Protein AF-A0A8B6HJ73-F1 (afdb_monomer_lite)

pLDDT: mean 76.4, std 18.84, range [33.44, 95.31]

Foldseek 3Di:
DDDPVVVCPDPVNVVVCCVVVVHPPPPDDDDPALVVDLDLVVLVVLLVVLVVVLVVLVVVLPPPPDDPVSNVVSVVVSVVSVVVSVRSLVSSVVSVHDNCVVPPDPPPPPPPDPPDDD

Secondary structure (DSSP, 8-state):
---HHHHHTSHHHHHHHHHHTTS----PPPPS-GGG---HHHHHHHHHHHHHHHHHHHHHHT-TT--HHHHHHHHHHHHHHHHHHHHHHHHHHHTT---HHHHS-----TT-------

Radius of gyration: 19.62 Å; chains: 1; bounding box: 43×41×54 Å

Sequence (118 aa):
MARNSEKAMTTLARWRAAHLEGGLKEQERRPYLATECDELHKCEKWRRQIIGEVSRKVAQIQNAGLGEFKLRDLNDEINKLLREKGHWEDRIKELGGADYKNVGPKILDTDGKESTLK

Structure (mmCIF, N/CA/C/O backbone):
data_AF-A0A8B6HJ73-F1
#
_entry.id   AF-A0A8B6HJ73-F1
#
loop_
_atom_site.group_PDB
_atom_site.id
_atom_site.type_symbol
_atom_site.label_atom_id
_atom_site.label_alt_id
_atom_site.label_comp_id
_atom_site.label_asym_id
_atom_site.label_entity_id
_atom_site.label_seq_id
_atom_site.pdbx_PDB_ins_code
_atom_site.Cartn_x
_atom_site.Cartn_y
_atom_site.Cartn_z
_atom_site.occupancy
_atom_site.B_iso_or_equiv
_atom_site.auth_seq_id
_atom_site.auth_comp_id
_atom_site.auth_asym_id
_atom_site.auth_atom_id
_atom_site.pdbx_PDB_model_num
ATOM 1 N N . MET A 1 1 ? -15.712 8.255 -36.188 1.00 51.19 1 MET A N 1
ATOM 2 C CA . MET A 1 1 ? -16.080 7.714 -34.859 1.00 51.19 1 MET A CA 1
ATOM 3 C C . MET A 1 1 ? -15.140 8.324 -33.827 1.00 51.19 1 MET A C 1
ATOM 5 O O . MET A 1 1 ? -13.940 8.194 -34.011 1.00 51.19 1 MET A O 1
ATOM 9 N N . ALA A 1 2 ? -15.650 9.027 -32.811 1.00 53.97 2 ALA A N 1
ATOM 10 C CA . ALA A 1 2 ? -14.816 9.652 -31.772 1.00 53.97 2 ALA A CA 1
ATOM 11 C C . ALA A 1 2 ? -14.136 8.599 -30.873 1.00 53.97 2 ALA A C 1
ATOM 13 O O . ALA A 1 2 ? -14.724 7.535 -30.629 1.00 53.97 2 ALA A O 1
ATOM 14 N N . ARG A 1 3 ? -12.920 8.889 -30.387 1.00 55.72 3 ARG A N 1
ATOM 15 C CA . ARG A 1 3 ? -12.139 7.994 -29.510 1.00 55.72 3 ARG A CA 1
ATOM 16 C C . ARG A 1 3 ? -12.863 7.783 -28.172 1.00 55.72 3 ARG A C 1
ATOM 18 O O . ARG A 1 3 ? -13.604 8.646 -27.709 1.00 55.72 3 ARG A O 1
ATOM 25 N N . ASN A 1 4 ? -12.653 6.632 -27.526 1.00 68.25 4 ASN A N 1
ATOM 26 C CA . ASN A 1 4 ? -13.343 6.273 -26.274 1.00 68.25 4 ASN A CA 1
ATOM 27 C C . ASN A 1 4 ? -13.131 7.315 -25.154 1.00 68.25 4 ASN A C 1
ATOM 29 O O . ASN A 1 4 ? -14.053 7.632 -24.409 1.00 68.25 4 ASN A O 1
ATOM 33 N N . SER A 1 5 ? -11.937 7.911 -25.098 1.00 56.97 5 SER A N 1
ATOM 34 C CA . SER A 1 5 ? -11.601 9.008 -24.184 1.00 56.97 5 SER A CA 1
ATOM 35 C C . SER A 1 5 ? -12.446 10.266 -24.410 1.00 56.97 5 SER A C 1
ATOM 37 O O . SER A 1 5 ? -12.828 10.929 -23.452 1.00 56.97 5 SER A O 1
ATOM 39 N N . GLU A 1 6 ? -12.791 10.579 -25.658 1.00 58.19 6 GLU A N 1
ATOM 40 C CA . GLU A 1 6 ? -13.621 11.739 -26.001 1.00 58.19 6 GLU A CA 1
ATOM 41 C C . GLU A 1 6 ? -15.086 11.492 -25.636 1.00 58.19 6 GLU A C 1
ATOM 43 O O . GLU A 1 6 ? -15.750 12.376 -25.100 1.00 58.19 6 GLU A O 1
ATOM 48 N N . LYS A 1 7 ? -15.577 10.259 -25.829 1.00 65.06 7 LYS A N 1
ATOM 49 C CA . LYS A 1 7 ? -16.928 9.851 -25.402 1.00 65.06 7 LYS A CA 1
ATOM 50 C C . LYS A 1 7 ? -17.087 9.899 -23.879 1.00 65.06 7 LYS A C 1
ATOM 52 O O . LYS A 1 7 ? -18.126 10.350 -23.396 1.00 65.06 7 LYS A O 1
ATOM 57 N N . ALA A 1 8 ? -16.047 9.510 -23.138 1.00 59.25 8 ALA A N 1
ATOM 58 C CA . ALA A 1 8 ? -16.008 9.570 -21.676 1.00 59.25 8 ALA A CA 1
ATOM 59 C C . ALA A 1 8 ? -16.002 11.009 -21.117 1.00 59.25 8 ALA A C 1
ATOM 61 O O . ALA A 1 8 ? -16.430 11.229 -19.988 1.00 59.25 8 ALA A O 1
ATOM 62 N N . MET A 1 9 ? -15.566 11.998 -21.907 1.00 59.97 9 MET A N 1
ATOM 63 C CA . MET A 1 9 ? -15.495 13.408 -21.497 1.00 59.97 9 MET A CA 1
ATOM 64 C C . MET A 1 9 ? -16.730 14.234 -21.872 1.00 59.97 9 MET A C 1
ATOM 66 O O . MET A 1 9 ? -16.793 15.418 -21.539 1.00 59.97 9 MET A O 1
ATOM 70 N N . THR A 1 10 ? -17.716 13.634 -22.540 1.00 77.25 10 THR A N 1
ATOM 71 C CA . THR A 1 10 ? -18.950 14.335 -22.908 1.00 77.25 10 THR A CA 1
ATOM 72 C C . THR A 1 10 ? -19.742 14.769 -21.675 1.00 77.25 10 THR A C 1
ATOM 74 O O . THR A 1 10 ? -19.757 14.095 -20.642 1.00 77.25 10 THR A O 1
ATOM 77 N N . THR A 1 11 ? -20.448 15.893 -21.790 1.00 72.62 11 THR A N 1
ATOM 78 C CA . THR A 1 11 ? -21.347 16.417 -20.749 1.00 72.62 11 THR A CA 1
ATOM 79 C C . THR A 1 11 ? -22.380 15.381 -20.313 1.00 72.62 11 THR A C 1
ATOM 81 O O . THR A 1 11 ? -22.625 15.229 -19.120 1.00 72.62 11 THR A O 1
ATOM 84 N N . LEU A 1 12 ? -22.908 14.595 -21.257 1.00 73.25 12 LEU A N 1
ATOM 85 C CA . LEU A 1 12 ? -23.829 13.496 -20.972 1.00 73.25 12 LEU A CA 1
ATOM 86 C C . LEU A 1 12 ? -23.158 12.362 -20.178 1.00 73.25 12 LEU A C 1
ATOM 88 O O . LEU A 1 12 ? -23.763 11.858 -19.240 1.00 73.25 12 LEU A O 1
ATOM 92 N N . ALA A 1 13 ? -21.926 11.962 -20.511 1.00 70.38 13 ALA A N 1
ATOM 93 C CA . ALA A 1 13 ? -21.209 10.920 -19.769 1.00 70.38 13 ALA A CA 1
ATOM 94 C C . ALA A 1 13 ? -20.884 11.358 -18.332 1.00 70.38 13 ALA A C 1
ATOM 96 O O . ALA A 1 13 ? -21.083 10.584 -17.396 1.00 70.38 13 ALA A O 1
ATOM 97 N N . ARG A 1 14 ? -20.474 12.619 -18.145 1.00 67.81 14 ARG A N 1
ATOM 98 C CA . ARG A 1 14 ? -20.246 13.207 -16.815 1.00 67.81 14 ARG A CA 1
ATOM 99 C C . ARG A 1 14 ? -21.536 13.312 -15.997 1.00 67.81 14 ARG A C 1
ATOM 101 O O . ARG A 1 14 ? -21.528 12.983 -14.817 1.00 67.81 14 ARG A O 1
ATOM 108 N N . TRP A 1 15 ? -22.647 13.705 -16.621 1.00 68.81 15 TRP A N 1
ATOM 109 C CA . TRP A 1 15 ? -23.969 13.759 -15.982 1.00 68.81 15 TRP A CA 1
ATOM 110 C C . TRP A 1 15 ? -24.483 12.355 -15.604 1.00 68.81 15 TRP A C 1
ATOM 112 O O . TRP A 1 15 ? -24.931 12.152 -14.477 1.00 68.81 15 TRP A O 1
ATOM 122 N N . ARG A 1 16 ? -24.282 11.390 -16.520 1.00 69.69 16 ARG A N 1
ATOM 123 C CA . ARG A 1 16 ? -24.220 9.921 -16.351 1.00 69.69 16 ARG A CA 1
ATOM 124 C C . ARG A 1 16 ? -23.660 9.495 -14.997 1.00 69.69 16 ARG A C 1
ATOM 126 O O . ARG A 1 16 ? -24.369 9.000 -14.123 1.00 69.69 16 ARG A O 1
ATOM 133 N N . ALA A 1 17 ? -22.351 9.689 -14.874 1.00 66.38 17 ALA A N 1
ATOM 134 C CA . ALA A 1 17 ? -21.570 9.291 -13.713 1.00 66.38 17 ALA A CA 1
ATOM 135 C C . ALA A 1 17 ? -22.054 9.994 -12.437 1.00 66.38 17 ALA A C 1
ATOM 137 O O . ALA A 1 17 ? -22.303 9.330 -11.439 1.00 66.38 17 ALA A O 1
ATOM 138 N N . ALA A 1 18 ? -22.303 11.306 -12.492 1.00 63.28 18 ALA A N 1
ATOM 139 C CA . ALA A 1 18 ? -22.739 12.079 -11.329 1.00 63.28 18 ALA A CA 1
ATOM 140 C C . ALA A 1 18 ? -24.078 11.601 -10.726 1.00 63.28 18 ALA A C 1
ATOM 142 O O . ALA A 1 18 ? -24.247 11.665 -9.509 1.00 63.28 18 ALA A O 1
ATOM 143 N N . HIS A 1 19 ? -25.012 11.114 -11.555 1.00 62.69 19 HIS A N 1
ATOM 144 C CA . HIS A 1 19 ? -26.330 10.639 -11.106 1.00 62.69 19 HIS A CA 1
ATOM 145 C C . HIS A 1 19 ? -26.343 9.158 -10.718 1.00 62.69 19 HIS A C 1
ATOM 147 O O . HIS A 1 19 ? -27.037 8.794 -9.773 1.00 62.69 19 HIS A O 1
ATOM 153 N N . LEU A 1 20 ? -25.583 8.306 -11.418 1.00 61.47 20 LEU A N 1
ATOM 154 C CA . LEU A 1 20 ? -25.451 6.889 -11.058 1.00 61.47 20 LEU A CA 1
ATOM 155 C C . LEU A 1 20 ? -24.616 6.685 -9.786 1.00 61.47 20 LEU A C 1
ATOM 157 O O . LEU A 1 20 ? -24.886 5.749 -9.040 1.00 61.47 20 LEU A O 1
ATOM 161 N N . GLU A 1 21 ? -23.638 7.555 -9.517 1.00 54.84 21 GLU A N 1
ATOM 162 C CA . GLU A 1 21 ? -22.787 7.468 -8.320 1.00 54.84 21 GLU A CA 1
ATOM 163 C C . GLU A 1 21 ? -23.320 8.249 -7.105 1.00 54.84 21 GLU A C 1
ATOM 165 O O . GLU A 1 21 ? -22.759 8.119 -6.021 1.00 54.84 21 GLU A O 1
ATOM 170 N N . GLY A 1 22 ? -24.418 9.012 -7.225 1.00 46.84 22 GLY A N 1
ATOM 171 C CA . GLY A 1 22 ? -25.012 9.713 -6.075 1.00 46.84 22 GLY A CA 1
ATOM 172 C C . GLY A 1 22 ? -24.083 10.765 -5.457 1.00 46.84 22 GLY A C 1
ATOM 173 O O . GLY A 1 22 ? -23.996 10.886 -4.235 1.00 46.84 22 GLY A O 1
ATOM 174 N N . GLY A 1 23 ? -23.401 11.525 -6.317 1.00 44.28 23 GLY A N 1
ATOM 175 C CA . GLY A 1 23 ? -22.355 12.475 -5.951 1.00 44.28 23 GLY A CA 1
ATOM 176 C C . GLY A 1 23 ? -20.978 11.849 -6.125 1.00 44.28 23 GLY A C 1
ATOM 177 O O . GLY A 1 23 ? -20.763 10.700 -5.753 1.00 44.28 23 GLY A O 1
ATOM 178 N N . LEU A 1 24 ? -20.026 12.605 -6.683 1.00 49.75 24 LEU A N 1
ATOM 179 C CA . LEU A 1 24 ? -18.614 12.269 -6.534 1.00 49.75 24 LEU A CA 1
ATOM 180 C C . LEU A 1 24 ? -18.362 12.115 -5.029 1.00 49.75 24 LEU A C 1
ATOM 182 O O . LEU A 1 24 ? -18.165 13.111 -4.335 1.00 49.75 24 LEU A O 1
ATOM 186 N N . LYS A 1 25 ? -18.366 10.886 -4.505 1.00 51.16 25 LYS A N 1
ATOM 187 C CA . LYS A 1 25 ? -17.621 10.601 -3.289 1.00 51.16 25 LYS A CA 1
ATOM 188 C C . LYS A 1 25 ? -16.190 10.857 -3.698 1.00 51.16 25 LYS A C 1
ATOM 190 O O . LYS A 1 25 ? -15.579 10.025 -4.366 1.00 51.16 25 LYS A O 1
ATOM 195 N N . GLU A 1 26 ? -15.738 12.074 -3.412 1.00 54.72 26 GLU A N 1
ATOM 196 C CA . GLU A 1 26 ? -14.346 12.479 -3.427 1.00 54.72 26 GLU A CA 1
ATOM 197 C C . GLU A 1 26 ? -13.548 11.251 -3.011 1.00 54.72 26 GLU A C 1
ATOM 199 O O . GLU A 1 26 ? -13.811 10.716 -1.933 1.00 54.72 26 GLU A O 1
ATOM 204 N N . GLN A 1 27 ? -12.761 10.697 -3.946 1.00 61.19 27 GLN A N 1
ATOM 205 C CA . GLN A 1 27 ? -12.081 9.414 -3.767 1.00 61.19 27 GLN A CA 1
ATOM 206 C C . GLN A 1 27 ? -11.340 9.508 -2.444 1.00 61.19 27 GLN A C 1
ATOM 208 O O . GLN A 1 27 ? -10.324 10.201 -2.365 1.00 61.19 27 GLN A O 1
ATOM 213 N N . GLU A 1 28 ? -11.935 8.910 -1.409 1.00 70.56 28 GLU A N 1
ATOM 214 C CA . GLU A 1 28 ? -11.497 9.093 -0.037 1.00 70.56 28 GLU A CA 1
ATOM 215 C C . GLU A 1 28 ? -10.024 8.701 -0.056 1.00 70.56 28 GLU A C 1
ATOM 217 O O . GLU A 1 28 ? -9.662 7.625 -0.549 1.00 70.56 28 GL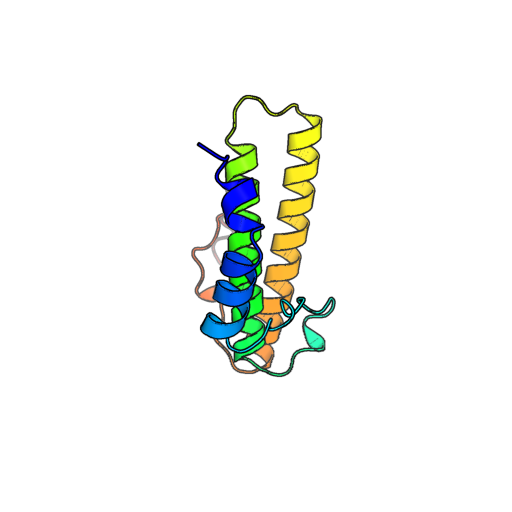U A O 1
ATOM 222 N N . ARG A 1 29 ? -9.152 9.638 0.308 1.00 79.69 29 ARG A N 1
ATOM 223 C CA . ARG A 1 29 ? -7.724 9.364 0.279 1.00 79.69 29 ARG A CA 1
ATOM 224 C C . ARG A 1 29 ? -7.389 8.612 1.543 1.00 79.69 29 ARG A C 1
ATOM 226 O O . ARG A 1 29 ? -7.861 8.956 2.625 1.00 79.69 29 ARG A O 1
ATOM 233 N N . ARG A 1 30 ? -6.555 7.593 1.389 1.00 85.56 30 ARG A N 1
ATOM 234 C CA . ARG A 1 30 ? -6.009 6.893 2.536 1.00 85.56 30 ARG A CA 1
ATOM 235 C C . ARG A 1 30 ? -5.224 7.893 3.397 1.00 85.56 30 ARG A C 1
ATOM 237 O O . ARG A 1 30 ? -4.402 8.621 2.832 1.00 85.56 30 ARG A O 1
ATOM 244 N N . PRO A 1 31 ? -5.466 7.947 4.716 1.00 87.94 31 PRO A N 1
ATOM 245 C CA . PRO A 1 31 ? -4.677 8.785 5.609 1.00 87.94 31 PRO A CA 1
ATOM 246 C C . PRO A 1 31 ? -3.229 8.285 5.672 1.00 87.94 31 PRO A C 1
ATOM 248 O O . PRO A 1 31 ? -2.947 7.117 5.400 1.00 87.94 31 PRO A O 1
ATOM 251 N N . TYR A 1 32 ? -2.306 9.183 6.015 1.00 85.12 32 TYR A N 1
ATOM 252 C CA . TYR A 1 32 ? -0.877 8.861 6.058 1.00 85.12 32 TYR A CA 1
ATOM 253 C C . TYR A 1 32 ? -0.530 7.944 7.239 1.00 85.12 32 TYR A C 1
ATOM 255 O O . TYR A 1 32 ? 0.302 7.047 7.107 1.00 85.12 32 TYR A O 1
ATOM 263 N N . LEU A 1 33 ? -1.188 8.144 8.384 1.00 87.56 33 LEU A N 1
ATOM 264 C CA . LEU A 1 33 ? -1.003 7.332 9.582 1.00 87.56 33 LEU A CA 1
ATOM 265 C C . LEU A 1 33 ? -2.180 6.373 9.749 1.00 87.56 33 LEU A C 1
ATOM 267 O O . LEU A 1 33 ? -3.329 6.795 9.857 1.00 87.56 33 LEU A O 1
ATOM 271 N N . ALA A 1 34 ? -1.890 5.073 9.844 1.00 87.44 34 ALA A N 1
ATOM 272 C CA . ALA A 1 34 ? -2.916 4.065 10.121 1.00 87.44 34 ALA A CA 1
ATOM 273 C C . ALA A 1 34 ? -3.607 4.305 11.478 1.00 87.44 34 ALA A C 1
ATOM 275 O O . ALA A 1 34 ? -4.795 4.033 11.625 1.00 87.44 34 ALA A O 1
ATOM 276 N N . THR A 1 35 ? -2.886 4.872 12.450 1.00 87.75 35 THR A N 1
ATOM 277 C CA . THR A 1 35 ? -3.385 5.184 13.797 1.00 87.75 35 THR A CA 1
ATOM 278 C C . THR A 1 35 ? -4.519 6.212 13.808 1.00 87.75 35 THR A C 1
ATOM 280 O O . THR A 1 35 ? -5.316 6.204 14.735 1.00 87.75 35 THR A O 1
ATOM 283 N N . GLU A 1 36 ? -4.637 7.062 12.783 1.00 88.75 36 GLU A N 1
ATOM 284 C CA . GLU A 1 36 ? -5.734 8.040 12.668 1.00 88.75 36 GLU A CA 1
ATOM 285 C C . GLU A 1 36 ? -7.078 7.389 12.299 1.00 88.75 36 GLU A C 1
ATOM 287 O O . GLU A 1 36 ? -8.111 8.055 12.271 1.00 88.75 36 GLU A O 1
ATOM 292 N N . CYS A 1 37 ? -7.081 6.094 11.974 1.00 88.75 37 CYS A N 1
ATOM 293 C CA . CYS A 1 37 ? -8.281 5.367 11.603 1.00 88.75 37 CYS A CA 1
ATOM 294 C C . CYS A 1 37 ? -8.742 4.462 12.751 1.00 88.75 37 CYS A C 1
ATOM 296 O O . CYS A 1 37 ? -8.064 3.497 13.106 1.00 88.75 37 CYS A O 1
ATOM 298 N N . ASP A 1 38 ? -9.923 4.757 13.296 1.00 88.81 38 ASP A N 1
ATOM 299 C CA . ASP A 1 38 ? -10.558 3.980 14.374 1.00 88.81 38 ASP A CA 1
ATOM 300 C C . ASP A 1 38 ? -11.638 3.014 13.864 1.00 88.81 38 ASP A C 1
ATOM 302 O O . ASP A 1 38 ? -12.148 2.168 14.596 1.00 88.81 38 ASP A O 1
ATOM 306 N N . GLU A 1 39 ? -11.998 3.116 12.584 1.00 90.25 39 GLU A N 1
ATOM 307 C CA . GLU A 1 39 ? -13.043 2.300 11.974 1.00 90.25 39 GLU A CA 1
ATOM 308 C C . GLU A 1 39 ? -12.449 1.059 11.301 1.00 90.25 39 GLU A C 1
ATOM 310 O O . GLU A 1 39 ? -11.841 1.142 10.231 1.00 90.25 39 GLU A O 1
ATOM 315 N N . LEU A 1 40 ? -12.717 -0.120 11.871 1.00 89.75 40 LEU A N 1
ATOM 316 C CA . LEU A 1 40 ? -12.242 -1.409 11.353 1.00 89.75 40 LEU A CA 1
ATOM 317 C C . LEU A 1 40 ? -12.550 -1.605 9.855 1.00 89.75 40 LEU A C 1
ATOM 319 O O . LEU A 1 40 ? -11.684 -2.014 9.080 1.00 89.75 40 LEU A O 1
ATOM 323 N N . HIS A 1 41 ? -13.766 -1.255 9.426 1.00 89.69 41 HIS A N 1
ATOM 324 C CA . HIS A 1 41 ? -14.184 -1.371 8.027 1.00 89.69 41 HIS A CA 1
ATOM 325 C C . HIS A 1 41 ? -13.328 -0.512 7.080 1.00 89.69 41 HIS A C 1
ATOM 327 O O . HIS A 1 41 ? -12.965 -0.955 5.986 1.00 89.69 41 HIS A O 1
ATOM 333 N N . LYS A 1 42 ? -12.971 0.708 7.502 1.00 90.94 42 LYS A N 1
ATOM 334 C CA . LYS A 1 42 ? -12.102 1.596 6.723 1.00 90.94 42 LYS A CA 1
ATOM 335 C C . LYS A 1 42 ? -10.680 1.046 6.670 1.00 90.94 42 LYS A C 1
ATOM 337 O O . LYS A 1 42 ? -10.104 0.993 5.586 1.00 90.94 42 LYS A O 1
ATOM 342 N N . CYS A 1 43 ? -10.149 0.545 7.784 1.00 91.00 43 CYS A N 1
ATOM 343 C CA . CYS A 1 43 ? -8.834 -0.097 7.813 1.00 91.00 43 CYS A CA 1
ATOM 344 C C . CYS A 1 43 ? -8.748 -1.284 6.833 1.00 91.00 43 CYS A C 1
ATOM 346 O O . CYS A 1 43 ? -7.798 -1.384 6.052 1.00 91.00 43 CYS A O 1
ATOM 348 N N . GLU A 1 44 ? -9.769 -2.147 6.788 1.00 90.38 44 GLU A N 1
ATOM 349 C CA . GLU A 1 44 ? -9.831 -3.244 5.813 1.00 90.38 44 GLU A CA 1
ATOM 350 C C . GLU A 1 44 ? -9.906 -2.758 4.359 1.00 90.38 44 GLU A C 1
ATOM 352 O O . GLU A 1 44 ? -9.253 -3.330 3.476 1.00 90.38 44 GLU A O 1
ATOM 357 N N . LYS A 1 45 ? -10.688 -1.703 4.091 1.00 91.88 45 LYS A N 1
ATOM 358 C CA . LYS A 1 45 ? -10.772 -1.063 2.768 1.00 91.88 45 LYS A CA 1
ATOM 359 C C . LYS A 1 45 ? -9.391 -0.580 2.320 1.00 91.88 45 LYS A C 1
ATOM 361 O O . LYS A 1 45 ? -8.974 -0.891 1.202 1.00 91.88 45 LYS A O 1
ATOM 366 N N . TRP A 1 46 ? -8.655 0.110 3.193 1.00 92.81 46 TRP A N 1
ATOM 367 C CA . TRP A 1 46 ? -7.311 0.604 2.891 1.00 92.81 46 TRP A CA 1
ATOM 368 C C . TRP A 1 46 ? -6.320 -0.523 2.632 1.00 92.81 46 TRP A C 1
ATOM 370 O O . TRP A 1 46 ? -5.613 -0.483 1.624 1.00 92.81 46 TRP A O 1
ATOM 380 N N . ARG A 1 47 ? -6.344 -1.581 3.450 1.00 91.81 47 ARG A N 1
ATOM 381 C CA . ARG A 1 47 ? -5.539 -2.789 3.229 1.00 91.81 47 ARG A CA 1
ATOM 382 C C . ARG A 1 47 ? -5.788 -3.399 1.845 1.00 91.81 47 ARG A C 1
ATOM 384 O O . ARG A 1 47 ? -4.836 -3.706 1.126 1.00 91.81 47 ARG A O 1
ATOM 391 N N . ARG A 1 48 ? -7.055 -3.569 1.443 1.00 91.00 48 ARG A N 1
ATOM 392 C CA . ARG A 1 48 ? -7.407 -4.107 0.112 1.00 91.00 48 ARG A CA 1
ATOM 393 C C . ARG A 1 48 ? -6.916 -3.202 -1.014 1.00 91.00 48 ARG A C 1
ATOM 395 O O . ARG A 1 48 ? -6.430 -3.700 -2.028 1.00 91.00 48 ARG A O 1
ATOM 402 N N . GLN A 1 49 ? -6.999 -1.887 -0.829 1.00 91.94 49 GLN A N 1
ATOM 403 C CA . GLN A 1 49 ? -6.496 -0.936 -1.813 1.00 91.94 49 GLN A CA 1
ATOM 404 C C . GLN A 1 49 ? -4.975 -1.073 -2.011 1.00 91.94 49 GLN A C 1
ATOM 406 O O . GLN A 1 49 ? -4.536 -1.126 -3.161 1.00 91.94 49 GLN A O 1
ATOM 411 N N . ILE A 1 50 ? -4.189 -1.230 -0.934 1.00 91.75 50 ILE A N 1
ATOM 412 C CA . ILE A 1 50 ? -2.732 -1.458 -1.018 1.00 91.75 50 ILE A CA 1
ATOM 413 C C . ILE A 1 50 ? -2.419 -2.707 -1.834 1.00 91.75 50 ILE A C 1
ATOM 415 O O . ILE A 1 50 ? -1.582 -2.670 -2.732 1.00 91.75 50 ILE A O 1
ATOM 419 N N . ILE A 1 51 ? -3.118 -3.810 -1.562 1.00 90.50 51 ILE A N 1
ATOM 420 C CA . ILE A 1 51 ? -2.916 -5.076 -2.280 1.00 90.50 51 ILE A CA 1
ATOM 421 C C . ILE A 1 51 ? -3.165 -4.893 -3.786 1.00 90.50 51 ILE A C 1
ATOM 423 O O . ILE A 1 51 ? -2.397 -5.394 -4.611 1.00 90.50 51 ILE A O 1
ATOM 427 N N . GLY A 1 52 ? -4.196 -4.129 -4.159 1.00 92.62 52 GLY A N 1
ATOM 428 C CA . GLY A 1 52 ? -4.461 -3.784 -5.555 1.00 92.62 52 GLY A CA 1
ATOM 429 C C . GLY A 1 52 ? -3.361 -2.920 -6.187 1.00 92.62 52 GLY A C 1
ATOM 430 O O . GLY A 1 52 ? -3.004 -3.133 -7.345 1.00 92.62 52 GLY A O 1
ATOM 431 N N . GLU A 1 53 ? -2.806 -1.961 -5.444 1.00 92.69 53 GLU A N 1
ATOM 432 C CA . GLU A 1 53 ? -1.681 -1.125 -5.892 1.00 92.69 53 GLU A CA 1
ATOM 433 C C . GLU A 1 53 ? -0.405 -1.946 -6.112 1.00 92.69 53 GLU A C 1
ATOM 435 O O . GLU A 1 53 ? 0.220 -1.826 -7.168 1.00 92.69 53 GLU A O 1
ATOM 440 N N . VAL A 1 54 ? -0.070 -2.835 -5.173 1.00 91.75 54 VAL A N 1
ATOM 441 C CA . VAL A 1 54 ? 1.053 -3.776 -5.292 1.00 91.75 54 VAL A CA 1
ATOM 442 C C . VAL A 1 54 ? 0.870 -4.674 -6.513 1.00 91.75 54 VAL A C 1
ATOM 444 O O . VAL A 1 54 ? 1.777 -4.773 -7.334 1.00 91.75 54 VAL A O 1
ATOM 447 N N . SER A 1 55 ? -0.319 -5.255 -6.697 1.00 91.38 55 SER A N 1
ATOM 448 C CA . SER A 1 55 ? -0.611 -6.144 -7.833 1.00 91.38 55 SER A CA 1
ATOM 449 C C . SER A 1 55 ? -0.386 -5.453 -9.183 1.00 91.38 55 SER A C 1
ATOM 451 O O . SER A 1 55 ? 0.198 -6.038 -10.093 1.00 91.38 55 SER A O 1
ATOM 453 N N . ARG A 1 56 ? -0.786 -4.179 -9.310 1.00 93.44 56 ARG A N 1
ATOM 454 C CA . ARG A 1 56 ? -0.541 -3.384 -10.525 1.00 93.44 56 ARG A CA 1
ATOM 455 C C . ARG A 1 56 ? 0.946 -3.129 -10.767 1.00 93.44 56 ARG A C 1
ATOM 457 O O . ARG A 1 56 ? 1.384 -3.209 -11.910 1.00 93.44 56 ARG A O 1
ATOM 464 N N . LYS A 1 57 ? 1.724 -2.837 -9.721 1.00 92.81 57 LYS A N 1
ATOM 465 C CA . LYS A 1 57 ? 3.177 -2.625 -9.847 1.00 92.81 57 LYS A CA 1
ATOM 466 C C . LYS A 1 57 ? 3.922 -3.921 -10.170 1.00 92.81 57 LYS A C 1
ATOM 468 O O . LYS A 1 57 ? 4.806 -3.908 -11.017 1.00 92.81 57 LYS A O 1
ATOM 473 N N . VAL A 1 58 ? 3.516 -5.051 -9.592 1.00 91.31 58 VAL A N 1
ATOM 474 C CA . VAL A 1 58 ? 4.055 -6.375 -9.950 1.00 91.31 58 VAL A CA 1
ATOM 475 C C . VAL A 1 58 ? 3.782 -6.690 -11.423 1.00 91.31 58 VAL A C 1
ATOM 477 O O . VAL A 1 58 ? 4.692 -7.100 -12.139 1.00 91.31 58 VAL A O 1
ATOM 480 N N . ALA A 1 59 ? 2.571 -6.415 -11.915 1.00 90.69 59 ALA A N 1
ATOM 481 C CA . ALA A 1 59 ? 2.261 -6.561 -13.337 1.00 90.69 59 ALA A CA 1
ATOM 482 C C . ALA A 1 59 ? 3.118 -5.636 -14.223 1.00 90.69 59 ALA A C 1
ATOM 484 O O . ALA A 1 59 ? 3.464 -6.009 -15.341 1.00 90.69 59 ALA A O 1
ATOM 485 N N . GLN A 1 60 ? 3.501 -4.446 -13.738 1.00 90.06 60 GLN A N 1
ATOM 486 C CA . GLN A 1 60 ? 4.438 -3.569 -14.448 1.00 90.06 60 GLN A CA 1
ATOM 487 C C . GLN A 1 60 ? 5.838 -4.184 -14.543 1.00 90.06 60 GLN A C 1
ATOM 489 O O . GLN A 1 60 ? 6.409 -4.166 -15.631 1.00 90.06 60 GLN A O 1
ATOM 494 N N . ILE A 1 61 ? 6.343 -4.773 -13.454 1.00 87.44 61 ILE A N 1
ATOM 495 C CA . ILE A 1 61 ? 7.644 -5.464 -13.400 1.00 87.44 61 ILE A CA 1
ATOM 496 C C . ILE A 1 61 ? 7.713 -6.635 -14.386 1.00 87.44 61 ILE A C 1
ATOM 498 O O . ILE A 1 61 ? 8.746 -6.851 -15.012 1.00 87.44 61 ILE A O 1
ATOM 502 N N . GLN A 1 62 ? 6.613 -7.368 -14.562 1.00 85.94 62 GLN A N 1
ATOM 503 C CA . GLN A 1 62 ? 6.548 -8.511 -15.478 1.00 85.94 62 GLN A CA 1
ATOM 504 C C . GLN A 1 62 ? 6.663 -8.130 -16.968 1.00 85.94 62 GLN A C 1
ATOM 506 O O . GLN A 1 62 ? 6.839 -9.013 -17.806 1.00 85.94 62 GLN A O 1
ATOM 511 N N . ASN A 1 63 ? 6.595 -6.842 -17.332 1.00 84.88 63 ASN A N 1
ATOM 512 C CA . ASN A 1 63 ? 6.800 -6.422 -18.719 1.00 84.88 63 ASN A CA 1
ATOM 513 C C . ASN A 1 63 ? 8.299 -6.386 -19.051 1.00 84.88 63 ASN A C 1
ATOM 515 O O . ASN A 1 63 ? 9.034 -5.524 -18.572 1.00 84.88 63 ASN A O 1
ATOM 519 N N . ALA A 1 64 ? 8.735 -7.271 -19.951 1.00 71.56 64 ALA A N 1
ATOM 520 C CA . ALA A 1 64 ? 10.139 -7.486 -20.330 1.00 71.56 64 ALA A CA 1
ATOM 521 C C . ALA A 1 64 ? 10.855 -6.287 -21.002 1.00 71.56 64 ALA A C 1
ATOM 523 O O . ALA A 1 64 ? 12.020 -6.397 -21.368 1.00 71.56 64 ALA A O 1
ATOM 524 N N . GLY A 1 65 ? 10.173 -5.151 -21.187 1.00 82.69 65 GLY A N 1
ATOM 525 C CA . GLY A 1 65 ? 10.716 -3.930 -21.794 1.00 82.69 65 GLY A CA 1
ATOM 526 C C . GLY A 1 65 ? 11.086 -2.819 -20.804 1.00 82.69 65 GLY A C 1
ATOM 527 O O . GLY A 1 65 ? 11.390 -1.710 -21.240 1.00 82.69 65 GLY A O 1
ATOM 528 N N . LEU A 1 66 ? 11.014 -3.056 -19.489 1.00 82.94 66 LEU A N 1
ATOM 529 C CA . LEU A 1 66 ? 11.410 -2.054 -18.494 1.00 82.94 66 LEU A CA 1
ATOM 530 C C . LEU A 1 66 ? 12.934 -2.013 -18.316 1.00 82.94 66 LEU A C 1
ATOM 532 O O . LEU A 1 66 ? 13.574 -3.035 -18.092 1.00 82.94 66 LEU A O 1
ATOM 536 N N . GLY A 1 67 ? 13.508 -0.808 -18.356 1.00 87.81 67 GLY A N 1
ATOM 537 C CA . GLY A 1 67 ? 14.914 -0.593 -18.007 1.00 87.81 67 GLY A CA 1
ATOM 538 C C . GLY A 1 67 ? 15.195 -0.825 -16.517 1.00 87.81 67 GLY A C 1
ATOM 539 O O . GLY A 1 67 ? 14.311 -0.656 -15.674 1.00 87.81 67 GLY A O 1
ATOM 540 N N . GLU A 1 68 ? 16.447 -1.152 -16.185 1.00 87.44 68 GLU A N 1
ATOM 541 C CA . GLU A 1 68 ? 16.884 -1.514 -14.825 1.00 87.44 68 GLU A CA 1
ATOM 542 C C . GLU A 1 68 ? 16.544 -0.447 -13.768 1.00 87.44 68 GLU A C 1
ATOM 544 O O . GLU A 1 68 ? 16.073 -0.771 -12.679 1.00 87.44 68 GLU A O 1
ATOM 549 N N . PHE A 1 69 ? 16.704 0.837 -14.102 1.00 90.88 69 PHE A N 1
ATOM 550 C CA . PHE A 1 69 ? 16.338 1.943 -13.210 1.00 90.88 69 PHE A CA 1
ATOM 551 C C . PHE A 1 69 ? 14.857 1.905 -12.825 1.00 90.88 69 PHE A C 1
ATOM 553 O O . PHE A 1 69 ? 14.511 2.043 -11.656 1.00 90.88 69 PHE A O 1
ATOM 560 N N . LYS A 1 70 ? 13.977 1.630 -13.795 1.00 89.56 70 LYS A N 1
ATOM 561 C CA . LYS A 1 70 ? 12.536 1.587 -13.547 1.00 89.56 70 LYS A CA 1
ATOM 562 C C . LYS A 1 70 ? 12.144 0.386 -12.692 1.00 89.56 70 LYS A C 1
ATOM 564 O O . LYS A 1 70 ? 11.221 0.487 -11.890 1.00 89.56 70 LYS A O 1
ATOM 569 N N . LEU A 1 71 ? 12.853 -0.732 -12.847 1.00 90.62 71 LEU A N 1
ATOM 570 C CA . LEU A 1 71 ? 12.674 -1.909 -12.005 1.00 90.62 71 LEU A CA 1
ATOM 571 C C . LEU A 1 71 ? 13.032 -1.611 -10.539 1.00 90.62 71 LEU A C 1
ATOM 573 O O . LEU A 1 71 ? 12.287 -2.004 -9.644 1.00 90.62 71 LEU A O 1
ATOM 577 N N . ARG A 1 72 ? 14.134 -0.888 -10.293 1.00 93.44 72 ARG A N 1
ATOM 578 C CA . ARG A 1 72 ? 14.542 -0.462 -8.942 1.00 93.44 72 ARG A CA 1
ATOM 579 C C . ARG A 1 72 ? 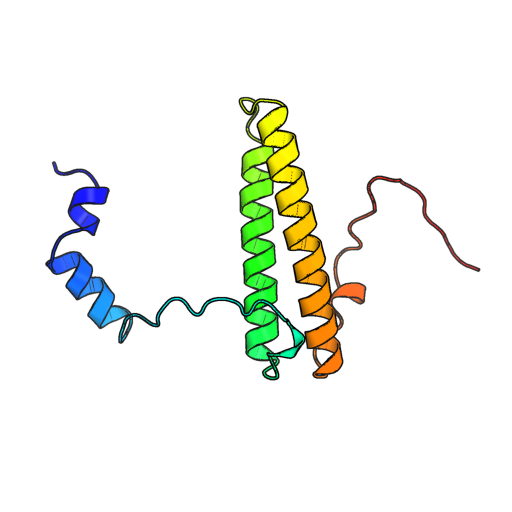13.494 0.448 -8.302 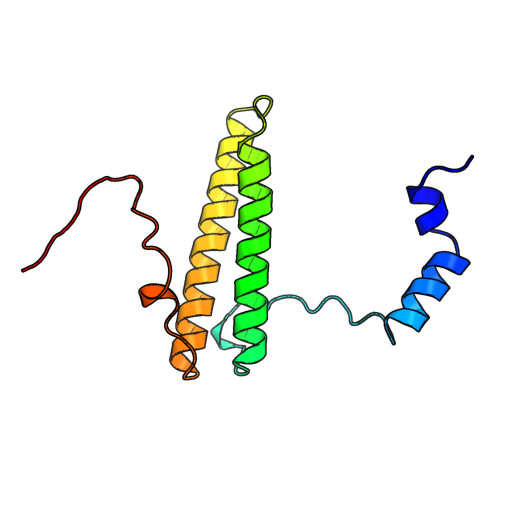1.00 93.44 72 ARG A C 1
ATOM 581 O O . ARG A 1 72 ? 13.045 0.149 -7.199 1.00 93.44 72 ARG A O 1
ATOM 588 N N . ASP A 1 73 ? 13.025 1.459 -9.031 1.00 93.50 73 ASP A N 1
ATOM 589 C CA . ASP A 1 73 ? 11.969 2.358 -8.549 1.00 93.50 73 ASP A CA 1
ATOM 590 C C . ASP A 1 73 ? 10.689 1.590 -8.187 1.00 93.50 73 ASP A C 1
ATOM 592 O O . ASP A 1 73 ? 10.104 1.801 -7.125 1.00 93.50 73 ASP A O 1
ATOM 596 N N . LEU A 1 74 ? 10.257 0.663 -9.051 1.00 93.81 74 LEU A N 1
ATOM 597 C CA . LEU A 1 74 ? 9.063 -0.147 -8.802 1.00 93.81 74 LEU A CA 1
ATOM 598 C C . LEU A 1 74 ? 9.227 -1.055 -7.582 1.00 93.81 74 LEU A C 1
ATOM 600 O O . LEU A 1 74 ? 8.279 -1.198 -6.811 1.00 93.81 74 LEU A O 1
ATOM 604 N N . ASN A 1 75 ? 10.410 -1.634 -7.379 1.00 92.69 75 ASN A N 1
ATOM 605 C CA . ASN A 1 75 ? 10.706 -2.424 -6.186 1.00 92.69 75 ASN A CA 1
ATOM 606 C C . ASN A 1 75 ? 10.665 -1.569 -4.915 1.00 92.69 75 ASN A C 1
ATOM 608 O O . ASN A 1 75 ? 10.041 -1.971 -3.934 1.00 92.69 75 ASN A O 1
ATOM 612 N N . ASP A 1 76 ? 11.251 -0.373 -4.928 1.00 95.31 76 ASP A N 1
ATOM 613 C CA . ASP A 1 76 ? 11.212 0.537 -3.780 1.00 95.31 76 ASP A CA 1
ATOM 614 C C . ASP A 1 76 ? 9.784 0.990 -3.457 1.00 95.31 76 ASP A C 1
ATOM 616 O O . ASP A 1 76 ? 9.389 1.059 -2.289 1.00 95.31 76 ASP A O 1
ATOM 620 N N . GLU A 1 77 ? 8.979 1.260 -4.483 1.00 94.94 77 GLU A N 1
ATOM 621 C CA . GLU A 1 77 ? 7.562 1.581 -4.334 1.00 94.94 77 GLU A CA 1
ATOM 622 C C . GLU A 1 77 ? 6.754 0.400 -3.776 1.00 94.94 77 GLU A C 1
ATOM 624 O O . GLU A 1 77 ? 5.944 0.594 -2.869 1.00 94.94 77 GLU A O 1
ATOM 629 N N . ILE A 1 78 ? 6.986 -0.824 -4.262 1.00 92.62 78 ILE A N 1
ATOM 630 C CA . ILE A 1 78 ? 6.349 -2.036 -3.725 1.00 92.62 78 ILE A CA 1
ATOM 631 C C . ILE A 1 78 ? 6.748 -2.243 -2.261 1.00 92.62 78 ILE A C 1
ATOM 633 O O . ILE A 1 78 ? 5.878 -2.469 -1.422 1.00 92.62 78 ILE A O 1
ATOM 637 N N . ASN A 1 79 ? 8.029 -2.093 -1.919 1.00 94.12 79 ASN A N 1
ATOM 638 C CA . ASN A 1 79 ? 8.518 -2.225 -0.546 1.00 94.12 79 ASN A CA 1
ATOM 639 C C . ASN A 1 79 ? 7.901 -1.181 0.397 1.00 94.12 79 ASN A C 1
ATOM 641 O O . ASN A 1 79 ? 7.609 -1.476 1.558 1.00 94.12 79 ASN A O 1
ATOM 645 N N . LYS A 1 80 ? 7.678 0.052 -0.074 1.00 94.31 80 LYS A N 1
ATOM 646 C CA . LYS A 1 80 ? 6.949 1.081 0.689 1.00 94.31 80 LYS A CA 1
ATOM 647 C C . LYS A 1 80 ? 5.494 0.671 0.929 1.00 94.31 80 LYS A C 1
ATOM 649 O O . LYS A 1 80 ? 5.052 0.698 2.074 1.00 94.31 80 LYS A O 1
ATOM 654 N N . LEU A 1 81 ? 4.796 0.213 -0.110 1.00 93.12 81 LEU A N 1
ATOM 655 C CA . LEU A 1 81 ? 3.408 -0.248 -0.006 1.00 93.12 81 LEU A CA 1
ATOM 656 C C . LEU A 1 81 ? 3.259 -1.467 0.917 1.00 93.12 81 LEU A C 1
ATOM 658 O O . LEU A 1 81 ? 2.315 -1.533 1.699 1.00 93.12 81 LEU A O 1
ATOM 662 N N . LEU A 1 82 ? 4.186 -2.426 0.877 1.00 90.88 82 LEU A N 1
ATOM 663 C CA . LEU A 1 82 ? 4.146 -3.601 1.755 1.00 90.88 82 LEU A CA 1
ATOM 664 C 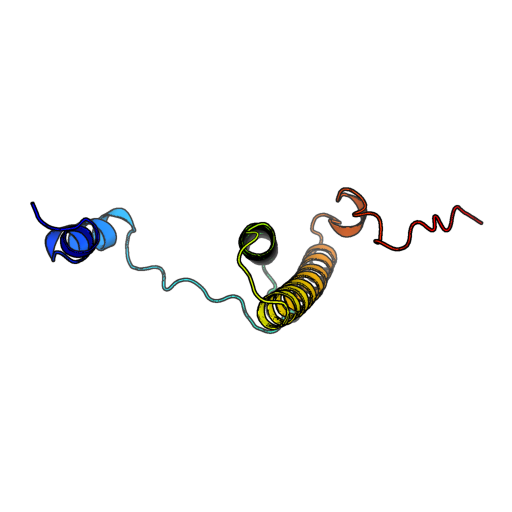C . LEU A 1 82 ? 4.361 -3.240 3.231 1.00 90.88 82 LEU A C 1
ATOM 666 O O . LEU A 1 82 ? 3.686 -3.802 4.094 1.00 90.88 82 LEU A O 1
ATOM 670 N N . ARG A 1 83 ? 5.237 -2.271 3.528 1.00 92.38 83 ARG A N 1
ATOM 671 C CA . ARG A 1 83 ? 5.383 -1.731 4.891 1.00 92.38 83 ARG A CA 1
ATOM 672 C C . ARG A 1 83 ? 4.107 -1.048 5.360 1.00 92.38 83 ARG A C 1
ATOM 674 O O . ARG A 1 83 ? 3.627 -1.326 6.455 1.00 92.38 83 ARG A O 1
ATOM 681 N N . GLU A 1 84 ? 3.514 -0.231 4.496 1.00 92.25 84 GLU A N 1
ATOM 682 C CA . GLU A 1 84 ? 2.239 0.422 4.774 1.00 92.25 84 GLU A CA 1
ATOM 683 C C . GLU A 1 84 ? 1.129 -0.602 5.054 1.00 92.25 84 GLU A C 1
ATOM 685 O O . GLU A 1 84 ? 0.423 -0.483 6.053 1.00 92.25 84 GLU A O 1
ATOM 690 N N . LYS A 1 85 ? 1.025 -1.668 4.244 1.00 92.62 85 LYS A N 1
ATOM 691 C CA . LYS A 1 85 ? 0.101 -2.789 4.490 1.00 92.62 85 LYS A CA 1
ATOM 692 C C . LYS A 1 85 ? 0.294 -3.366 5.889 1.00 92.62 85 LYS A C 1
ATOM 694 O O . LYS A 1 85 ? -0.700 -3.628 6.557 1.00 92.62 85 LYS A O 1
ATOM 699 N N . GLY A 1 86 ? 1.542 -3.556 6.320 1.00 90.69 86 GLY A N 1
ATOM 700 C CA . GLY A 1 86 ? 1.861 -4.043 7.660 1.00 90.69 86 GLY A CA 1
ATOM 701 C C . GLY A 1 86 ? 1.269 -3.160 8.759 1.00 90.69 86 GLY A C 1
ATOM 702 O O . GLY A 1 86 ? 0.617 -3.685 9.657 1.00 90.69 86 GLY A O 1
ATOM 703 N N . HIS A 1 87 ? 1.404 -1.835 8.641 1.00 93.00 87 HIS A N 1
ATOM 704 C CA . HIS A 1 87 ? 0.815 -0.882 9.591 1.00 93.00 87 HIS A CA 1
ATOM 705 C C . HIS A 1 87 ? -0.715 -0.957 9.632 1.00 93.00 87 HIS A C 1
ATOM 707 O O . HIS A 1 87 ? -1.310 -0.914 10.707 1.00 93.00 87 HIS A O 1
ATOM 713 N N . TRP A 1 88 ? -1.363 -1.118 8.476 1.00 92.94 88 TRP A N 1
ATOM 714 C CA . TRP A 1 88 ? -2.813 -1.309 8.420 1.00 92.94 88 TRP A CA 1
ATOM 715 C C . TRP A 1 88 ? -3.254 -2.641 9.026 1.00 92.94 88 TRP A C 1
ATOM 717 O O . TRP A 1 88 ? -4.284 -2.691 9.688 1.00 92.94 88 TRP A O 1
ATOM 727 N N . GLU A 1 89 ? -2.490 -3.716 8.837 1.00 91.56 89 GLU A N 1
ATOM 728 C CA . GLU A 1 89 ? -2.775 -5.018 9.452 1.00 91.56 89 GLU A CA 1
ATOM 729 C C . GLU A 1 89 ? -2.611 -4.988 10.976 1.00 91.56 89 GLU A C 1
ATOM 731 O O . GLU A 1 89 ? -3.450 -5.550 11.680 1.00 91.56 89 GLU A O 1
ATOM 736 N N . ASP A 1 90 ? -1.597 -4.284 11.485 1.00 91.75 90 ASP A N 1
ATOM 737 C CA . ASP A 1 90 ? -1.432 -4.051 12.923 1.00 91.75 90 ASP A CA 1
ATOM 738 C C . ASP A 1 90 ? -2.594 -3.237 13.488 1.00 91.75 90 ASP A C 1
ATOM 740 O O . ASP A 1 90 ? -3.199 -3.641 14.480 1.00 91.75 90 ASP A O 1
ATOM 744 N N . ARG A 1 91 ? -2.995 -2.158 12.803 1.00 91.44 91 ARG A N 1
ATOM 745 C CA . ARG A 1 91 ? -4.138 -1.347 13.235 1.00 91.44 91 ARG A CA 1
ATOM 746 C C . ARG A 1 91 ? -5.442 -2.140 13.260 1.00 91.44 91 ARG A C 1
ATOM 748 O O . ARG A 1 91 ? -6.222 -2.019 14.196 1.00 91.44 91 ARG A O 1
ATOM 755 N N . ILE A 1 92 ? -5.683 -2.972 12.247 1.00 91.69 92 ILE A N 1
ATOM 756 C CA . ILE A 1 92 ? -6.849 -3.866 12.201 1.00 91.69 92 ILE A CA 1
ATOM 757 C C . ILE A 1 92 ? -6.861 -4.781 13.425 1.00 91.69 92 ILE A C 1
ATOM 759 O O . ILE A 1 92 ? -7.905 -4.935 14.055 1.00 91.69 92 ILE A O 1
ATOM 763 N N . LYS A 1 93 ? -5.710 -5.359 13.780 1.00 90.94 93 LYS A N 1
ATOM 764 C CA . LYS A 1 93 ? -5.577 -6.227 14.951 1.00 90.94 93 LYS A CA 1
ATOM 765 C C . LYS A 1 93 ? -5.818 -5.471 16.261 1.00 90.94 93 LYS A C 1
ATOM 767 O O . LYS A 1 93 ? -6.534 -5.979 17.117 1.00 90.94 93 LYS A O 1
ATOM 772 N N . GLU A 1 94 ? -5.272 -4.264 16.406 1.00 91.12 94 GLU A N 1
ATOM 773 C CA . GLU A 1 94 ? -5.507 -3.395 17.571 1.00 91.12 94 GLU A CA 1
ATOM 774 C C . GLU A 1 94 ? -6.991 -3.057 17.761 1.00 91.12 94 GLU A C 1
ATOM 776 O O . GLU A 1 94 ? -7.478 -3.024 18.888 1.00 91.12 94 GLU A O 1
ATOM 781 N N . LEU A 1 95 ? -7.724 -2.857 16.663 1.00 90.56 95 LEU A N 1
ATOM 782 C CA . LEU A 1 95 ? -9.164 -2.581 16.670 1.00 90.56 95 LEU A CA 1
ATOM 783 C C . LEU A 1 95 ? -10.034 -3.842 16.873 1.00 90.56 95 LEU A C 1
ATOM 785 O O . LEU A 1 95 ? -11.256 -3.763 16.763 1.00 90.56 95 LEU A O 1
ATOM 789 N N . GLY A 1 96 ? -9.433 -5.005 17.156 1.00 89.00 96 GLY A N 1
ATOM 790 C CA . GLY A 1 96 ? -10.145 -6.272 17.373 1.00 89.00 96 GLY A CA 1
ATOM 791 C C . GLY A 1 96 ? -10.544 -7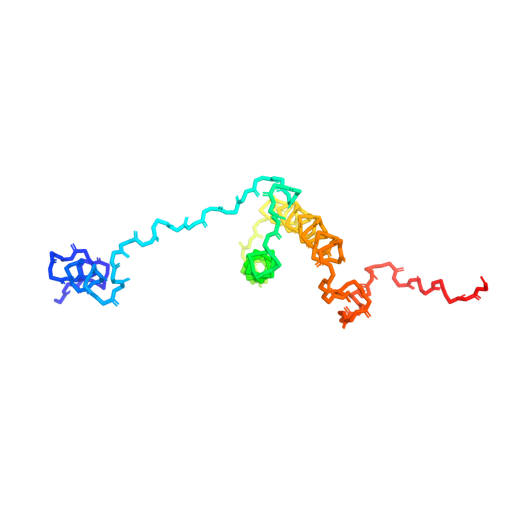.010 16.089 1.00 89.00 96 GLY A C 1
ATOM 792 O O . GLY A 1 96 ? -11.410 -7.883 16.118 1.00 89.00 96 GLY A O 1
ATOM 793 N N . GLY A 1 97 ? -9.938 -6.654 14.955 1.00 88.06 97 GLY A N 1
ATOM 794 C CA . GLY A 1 97 ? -10.145 -7.287 13.657 1.00 88.06 97 GLY A CA 1
ATOM 795 C C . GLY A 1 97 ? -9.341 -8.571 13.436 1.00 88.06 97 GLY A C 1
ATOM 796 O O . GLY A 1 97 ? -8.654 -9.084 14.318 1.00 88.06 97 GLY A O 1
ATOM 797 N N . ALA A 1 98 ? -9.417 -9.098 12.212 1.00 85.56 98 ALA A N 1
ATOM 798 C CA . ALA A 1 98 ? -8.725 -10.327 11.830 1.00 85.56 98 ALA A CA 1
ATOM 799 C C . ALA A 1 98 ? -7.192 -10.171 11.827 1.00 85.56 98 ALA A C 1
ATOM 801 O O . ALA A 1 98 ? -6.648 -9.197 11.302 1.00 85.56 98 ALA A O 1
ATOM 802 N N . ASP A 1 99 ? -6.481 -11.185 12.335 1.00 85.50 99 ASP A N 1
ATOM 803 C CA . ASP A 1 99 ? -5.017 -11.226 12.302 1.00 85.50 99 ASP A CA 1
ATOM 804 C C . ASP A 1 99 ? -4.506 -11.669 10.921 1.00 85.50 99 ASP A C 1
ATOM 806 O O . ASP A 1 99 ? -4.231 -12.841 10.651 1.00 85.50 99 ASP A O 1
ATOM 810 N N . TYR A 1 100 ? -4.376 -10.703 10.016 1.00 81.56 100 TYR A N 1
ATOM 811 C CA . TYR A 1 100 ? -3.921 -10.958 8.653 1.00 81.56 100 TYR A CA 1
ATOM 812 C C . TYR A 1 100 ? -2.440 -11.346 8.537 1.00 81.56 100 TYR A C 1
ATOM 814 O O . TYR A 1 100 ? -2.064 -11.919 7.512 1.00 81.56 100 TYR A O 1
ATOM 822 N N . LYS A 1 101 ? -1.610 -11.082 9.557 1.00 74.94 101 LYS A N 1
ATOM 823 C CA . LYS A 1 101 ? -0.199 -11.507 9.570 1.00 74.94 101 LYS A CA 1
ATOM 824 C C . LYS A 1 101 ? -0.074 -13.014 9.778 1.00 74.94 101 LYS A C 1
ATOM 826 O O . LYS A 1 101 ? 0.813 -13.635 9.205 1.00 74.94 101 LYS A O 1
ATOM 831 N N . ASN A 1 102 ? -0.996 -13.595 10.545 1.00 68.31 102 ASN A N 1
ATOM 832 C CA . ASN A 1 102 ? -1.028 -15.029 10.824 1.00 68.31 102 ASN A CA 1
ATOM 833 C C . ASN A 1 102 ? -1.895 -15.833 9.840 1.00 68.31 102 ASN A C 1
ATOM 835 O O . ASN A 1 102 ? -1.650 -17.021 9.647 1.00 68.31 102 ASN A O 1
ATOM 839 N N . VAL A 1 103 ? -2.894 -15.201 9.211 1.00 63.84 103 VAL A N 1
ATOM 840 C CA . VAL A 1 103 ? -3.855 -15.871 8.309 1.00 63.84 103 VAL A CA 1
ATOM 841 C C . VAL A 1 103 ? -3.465 -15.771 6.825 1.00 63.84 103 VAL A C 1
ATOM 843 O O . VAL A 1 103 ? -3.958 -16.540 6.000 1.00 63.84 103 VAL A O 1
ATOM 846 N N . GLY A 1 104 ? -2.583 -14.842 6.445 1.00 57.16 104 GLY A N 1
ATOM 847 C CA . GLY A 1 104 ? -2.098 -14.744 5.066 1.00 57.16 104 GLY A CA 1
ATOM 848 C C . GLY A 1 104 ? -1.238 -15.952 4.664 1.00 57.16 104 GLY A C 1
ATOM 849 O O . GLY A 1 104 ? -0.563 -16.520 5.524 1.00 57.16 104 GLY A O 1
ATOM 850 N N . PRO A 1 105 ? -1.205 -16.346 3.371 1.00 52.50 105 PRO A N 1
ATOM 851 C CA . PRO A 1 105 ? -0.167 -17.256 2.903 1.00 52.50 105 PRO A CA 1
ATOM 852 C C . PRO A 1 105 ? 1.165 -16.630 3.308 1.00 52.50 105 PRO A C 1
ATOM 854 O O . PRO A 1 105 ? 1.420 -15.479 2.954 1.00 52.50 105 PRO A O 1
ATOM 857 N N . LYS A 1 106 ? 1.954 -17.346 4.119 1.00 49.56 106 LYS A N 1
ATOM 858 C CA . LYS A 1 106 ? 3.319 -16.954 4.471 1.00 49.56 106 LYS A CA 1
ATOM 859 C C . LYS A 1 106 ? 4.023 -16.703 3.145 1.00 49.56 106 LYS A C 1
ATOM 861 O O . LYS A 1 106 ? 4.343 -17.658 2.442 1.00 49.56 106 LYS A O 1
ATOM 866 N N . ILE A 1 107 ? 4.141 -15.440 2.740 1.00 46.16 107 ILE A N 1
ATOM 867 C CA . ILE A 1 107 ? 4.935 -15.070 1.577 1.00 46.16 107 ILE A CA 1
ATOM 868 C C . ILE A 1 107 ? 6.341 -15.352 2.058 1.00 46.16 107 ILE A C 1
ATOM 870 O O . ILE A 1 107 ? 6.892 -14.604 2.857 1.00 46.16 107 ILE A O 1
ATOM 874 N N . LEU A 1 108 ? 6.795 -16.546 1.694 1.00 39.16 108 LEU A N 1
ATOM 875 C CA . LEU A 1 108 ? 8.113 -17.069 1.957 1.00 39.16 108 LEU A CA 1
ATOM 876 C C . LEU A 1 108 ? 9.080 -15.961 1.562 1.00 39.16 108 LEU A C 1
ATOM 878 O O . LEU A 1 108 ? 9.103 -15.549 0.399 1.00 39.16 108 LEU A O 1
ATOM 882 N N . ASP A 1 109 ? 9.798 -15.445 2.556 1.00 39.50 109 ASP A N 1
ATOM 883 C CA . ASP A 1 109 ? 10.927 -14.567 2.331 1.00 39.50 109 ASP A CA 1
ATOM 884 C C . ASP A 1 109 ? 11.782 -15.171 1.220 1.00 39.50 109 ASP A C 1
ATOM 886 O O . ASP A 1 109 ? 12.063 -16.376 1.192 1.00 39.50 109 ASP A O 1
ATOM 890 N N . THR A 1 110 ? 12.224 -14.311 0.314 1.00 47.28 110 THR A N 1
ATOM 891 C CA . THR A 1 110 ? 13.153 -14.604 -0.782 1.00 47.28 110 THR A CA 1
ATOM 892 C C . THR A 1 110 ? 14.529 -15.106 -0.310 1.00 47.28 110 THR A C 1
ATOM 894 O O . THR A 1 110 ? 15.446 -15.215 -1.116 1.00 47.28 110 THR A O 1
ATOM 897 N N . ASP A 1 111 ? 14.661 -15.459 0.970 1.00 41.22 111 ASP A N 1
ATOM 898 C CA . ASP A 1 111 ? 15.862 -15.951 1.637 1.00 41.22 111 ASP A CA 1
ATOM 899 C C . ASP A 1 111 ? 15.801 -17.426 2.058 1.00 41.22 111 ASP A C 1
ATOM 901 O O . ASP A 1 111 ? 16.755 -17.907 2.665 1.00 41.22 111 ASP A O 1
ATOM 905 N N . GLY A 1 112 ? 14.734 -18.177 1.744 1.00 42.31 112 GLY A N 1
ATOM 906 C CA . GLY A 1 112 ? 14.764 -19.651 1.789 1.00 42.31 112 GLY A CA 1
ATOM 907 C C . GLY A 1 112 ? 15.311 -20.265 3.089 1.00 42.31 112 GLY A C 1
ATOM 908 O O . GLY A 1 112 ? 15.903 -21.344 3.060 1.00 42.31 112 GLY A O 1
ATOM 909 N N . LYS A 1 113 ? 15.156 -19.581 4.226 1.00 34.47 113 LYS A N 1
ATOM 910 C CA . LYS A 1 113 ? 15.562 -20.076 5.540 1.00 34.47 113 LYS A CA 1
ATOM 911 C C . LYS A 1 113 ? 14.356 -20.112 6.450 1.00 34.47 113 LYS A C 1
ATOM 913 O O . LYS A 1 113 ? 14.007 -19.147 7.124 1.00 34.47 113 LYS A O 1
ATOM 918 N N . GLU A 1 114 ? 13.754 -21.292 6.476 1.00 37.75 114 GLU A N 1
ATOM 919 C CA . GLU A 1 114 ? 12.964 -21.748 7.604 1.00 37.75 114 GLU A CA 1
ATOM 920 C C . GLU A 1 114 ? 13.815 -21.636 8.873 1.00 37.75 114 GLU A C 1
ATOM 922 O O . GLU A 1 114 ? 14.757 -22.396 9.084 1.00 37.75 114 GLU A O 1
ATOM 927 N N . SER A 1 115 ? 13.470 -20.701 9.752 1.00 34.47 115 SER A N 1
ATOM 928 C CA . SER A 1 115 ? 13.780 -20.871 11.171 1.0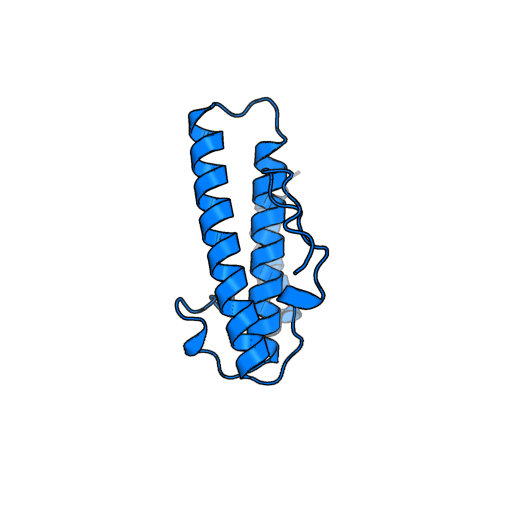0 34.47 115 SER A CA 1
ATOM 929 C C . SER A 1 115 ? 12.647 -21.682 11.781 1.00 34.47 115 SER A C 1
ATOM 931 O O . SER A 1 115 ? 11.758 -21.163 12.452 1.00 34.47 115 SER A O 1
ATOM 933 N N . THR A 1 116 ? 12.645 -22.971 11.455 1.00 33.62 116 THR A N 1
ATOM 934 C CA . THR A 1 116 ? 11.886 -23.978 12.183 1.00 33.62 116 THR A CA 1
ATOM 935 C C . THR A 1 116 ? 12.369 -23.981 13.632 1.00 33.62 116 THR A C 1
ATOM 937 O O . THR A 1 116 ? 13.535 -24.250 13.897 1.00 33.62 116 THR A O 1
ATOM 940 N N . LEU A 1 117 ? 11.443 -23.640 14.532 1.00 33.44 117 LEU A N 1
ATOM 941 C CA . LEU A 1 117 ? 11.277 -24.122 15.907 1.00 33.44 117 LEU A CA 1
ATOM 942 C C . LEU A 1 117 ? 12.546 -24.417 16.730 1.00 33.44 117 LEU A C 1
ATOM 944 O O . LEU A 1 117 ? 13.209 -25.437 16.534 1.00 33.44 117 LEU A O 1
ATOM 948 N N . LYS A 1 118 ? 12.715 -23.637 17.801 1.00 33.50 118 LYS A N 1
ATOM 949 C CA . LYS A 1 118 ? 12.769 -24.156 19.175 1.00 33.50 118 LYS A CA 1
ATOM 950 C C . LYS A 1 118 ? 12.199 -23.129 20.142 1.00 33.50 118 LYS A C 1
ATOM 952 O O . LYS A 1 118 ? 12.477 -21.930 19.932 1.00 33.50 118 LYS A O 1
#

Organism: Mytilus galloprovincialis (NCBI:txid29158)

InterPro domains:
  IPR009360 Pre-mRNA-splicing factor Isy1 [PF06246] (1-115)
  IPR009360 Pre-mRNA-splicing factor Isy1 [PTHR13021] (1-114)
  IPR029012 Helix hairpin bin domain superfamily [G3DSA:1.10.287.660] (39-96)
  IPR037200 Pre-mRNA-splicing factor Isy1 superfamily [SSF140102] (28-101)